Protein AF-A0A316MYQ7-F1 (afdb_monomer)

Radius of gyration: 19.31 Å; Cα contacts (8 Å, |Δi|>4): 155; chains: 1; bounding box: 39×48×45 Å

Secondary structure (DSSP, 8-state):
--------------------------------------TT--S--TTSTTHHHHHHHHHHHHHHHHHTTTT-----EEEEEEE-S-S-HHHHHHHHHHHHHHHHHHHHHH-GGGGGGEEEEEEEE-HHHHHHHHHHS--TTHHHHHHHHHHSPPP-

Nearest PDB structures (foldseek):
  7rjj-assembly2_B  TM=7.327E-01  e=8.071E-03  Klebsiella pneumoniae subsp. pneumoniae
  5n2c-assembly1_C  TM=8.692E-01  e=3.062E-02  Burkholderia cenocepacia J2315
  4rha-assembly2_A  TM=6.504E-01  e=3.876E-03  Salmonella enterica subsp. enterica serovar Typhimurium str. 14028S
  5u1h-assembly3_C  TM=8.365E-01  e=2.507E-02  Pseudomonas aeruginosa PAO1
  7bba-assembly4_D  TM=7.317E-01  e=4.569E-02  Escherichia coli

Solvent-accessible surface area (backbone atoms only — not comparable to full-atom values): 9901 Å² total; per-residue (Å²): 141,81,90,88,86,86,89,88,87,88,82,93,84,89,87,87,82,87,77,92,64,90,64,76,74,79,68,80,82,75,86,85,83,79,79,59,62,59,88,98,50,42,66,82,45,48,84,41,91,54,24,41,63,48,50,52,53,51,51,53,52,53,50,51,44,60,73,46,55,91,82,45,77,88,82,68,43,82,44,78,20,58,29,69,85,72,79,50,43,69,60,15,30,55,46,2,40,45,32,32,51,43,53,51,51,57,43,42,80,76,47,56,87,48,54,92,37,53,45,79,42,53,51,11,50,49,56,68,61,48,50,55,49,51,75,75,48,91,56,85,63,45,71,59,55,53,49,48,53,67,77,52,65,82,74,118

Foldseek 3Di:
DDDDDDDDDDDDDDDDDDDDDPPPPPPPVDDDADFDDDALDQAGDCPPPNVVVRVVVVLVVVVVQVVVVVPHDDQADEFEFFHDPPDDLVSLQVSQVSNQVNVLVVCCVRPVVCNVRYDYDRCSHVLVVVLVDLVPDPDPPSVVVNVCCVVPPDDD

Structure (mmCIF, N/CA/C/O backbone):
data_AF-A0A316MYQ7-F1
#
_entry.id   AF-A0A316MYQ7-F1
#
loop_
_atom_site.group_PDB
_atom_site.id
_atom_site.type_symbol
_atom_site.label_atom_id
_atom_site.label_alt_id
_atom_site.label_comp_id
_atom_site.label_asym_id
_atom_site.label_entity_id
_atom_site.label_seq_id
_atom_site.pdbx_PDB_ins_code
_atom_site.Cartn_x
_atom_site.Cartn_y
_atom_site.Cartn_z
_atom_site.occupancy
_atom_site.B_iso_or_equiv
_atom_site.auth_seq_id
_atom_site.auth_comp_id
_atom_site.auth_asym_id
_atom_site.auth_atom_id
_atom_site.pdbx_PDB_model_num
ATOM 1 N N . MET A 1 1 ? 10.759 -2.577 28.111 1.00 46.03 1 MET A N 1
ATOM 2 C CA . MET A 1 1 ? 11.241 -1.894 26.891 1.00 46.03 1 MET A CA 1
ATOM 3 C C . MET A 1 1 ? 12.545 -2.542 26.463 1.00 46.03 1 MET A C 1
ATOM 5 O O . MET A 1 1 ? 13.523 -2.434 27.191 1.00 46.03 1 MET A O 1
ATOM 9 N N . ARG A 1 2 ? 12.563 -3.278 25.351 1.00 31.05 2 ARG A N 1
ATOM 10 C CA . ARG A 1 2 ? 13.787 -3.892 24.822 1.00 31.05 2 ARG A CA 1
ATOM 11 C C . ARG A 1 2 ? 13.812 -3.712 23.307 1.00 31.05 2 ARG A C 1
ATOM 13 O O . ARG A 1 2 ? 12.922 -4.186 22.619 1.00 31.05 2 ARG A O 1
ATOM 20 N N . ARG A 1 3 ? 14.815 -2.974 22.828 1.00 52.00 3 ARG A N 1
ATOM 21 C CA . ARG A 1 3 ? 15.237 -2.925 21.421 1.00 52.00 3 ARG A CA 1
ATOM 22 C C . ARG A 1 3 ? 15.947 -4.241 21.105 1.00 52.00 3 ARG A C 1
ATOM 24 O O . ARG A 1 3 ? 16.760 -4.616 21.940 1.00 52.00 3 ARG A O 1
ATOM 31 N N . ILE A 1 4 ? 15.715 -4.869 19.948 1.00 38.16 4 ILE A N 1
ATOM 32 C CA . ILE A 1 4 ? 16.670 -5.776 19.274 1.00 38.16 4 ILE A CA 1
ATOM 33 C C . ILE A 1 4 ? 16.336 -5.872 17.772 1.00 38.16 4 ILE A C 1
ATOM 35 O O . ILE A 1 4 ? 15.179 -5.851 17.366 1.00 38.16 4 ILE A O 1
ATOM 39 N N . VAL A 1 5 ? 17.416 -5.932 16.994 1.00 41.97 5 VAL A N 1
ATOM 40 C CA . VAL A 1 5 ? 17.581 -6.003 15.536 1.00 41.97 5 VAL A CA 1
ATOM 41 C C . VAL A 1 5 ? 17.879 -7.465 15.152 1.00 41.97 5 VAL A C 1
ATOM 43 O O . VAL A 1 5 ? 18.665 -8.066 15.876 1.00 41.97 5 VAL A O 1
ATOM 46 N N . LEU A 1 6 ? 17.322 -8.023 14.059 1.00 32.31 6 LEU A N 1
ATOM 47 C CA . LEU A 1 6 ? 18.061 -8.597 12.903 1.00 32.31 6 LEU A CA 1
ATOM 48 C C . LEU A 1 6 ? 17.207 -9.438 11.921 1.00 32.31 6 LEU A C 1
ATOM 50 O O . LEU A 1 6 ? 16.320 -10.189 12.310 1.00 32.31 6 LEU A O 1
ATOM 54 N N . LEU A 1 7 ? 17.604 -9.286 10.651 1.00 42.91 7 LEU A N 1
ATOM 55 C CA . LEU A 1 7 ? 17.345 -10.016 9.397 1.00 42.91 7 LEU A CA 1
ATOM 56 C C . LEU A 1 7 ? 17.219 -11.548 9.474 1.00 42.91 7 LEU A C 1
ATOM 58 O O . LEU A 1 7 ? 18.015 -12.177 10.166 1.00 42.91 7 LEU A O 1
ATOM 62 N N . LEU A 1 8 ? 16.370 -12.137 8.609 1.00 29.69 8 LEU A N 1
ATOM 63 C CA . LEU A 1 8 ? 16.608 -13.472 8.031 1.00 29.69 8 LEU A CA 1
ATOM 64 C C . LEU A 1 8 ? 15.797 -13.769 6.747 1.00 29.69 8 LEU A C 1
ATOM 66 O O . LEU A 1 8 ? 14.590 -13.550 6.672 1.00 29.69 8 LEU A O 1
ATOM 70 N N . VAL A 1 9 ? 16.535 -14.281 5.757 1.00 42.62 9 VAL A N 1
ATOM 71 C CA . VAL A 1 9 ? 16.179 -14.749 4.402 1.00 42.62 9 VAL A CA 1
ATOM 72 C C . VAL A 1 9 ? 15.692 -16.204 4.459 1.00 42.62 9 VAL A C 1
ATOM 74 O O . VAL A 1 9 ? 16.214 -16.970 5.266 1.00 42.62 9 VAL A O 1
ATOM 77 N N . THR A 1 10 ? 14.766 -16.629 3.584 1.00 32.47 10 THR A N 1
ATOM 78 C CA . THR A 1 10 ? 14.455 -18.066 3.412 1.00 32.47 10 THR A CA 1
ATOM 79 C C . THR A 1 10 ? 14.338 -18.498 1.945 1.00 32.47 10 THR A C 1
ATOM 81 O O . THR A 1 10 ? 13.612 -17.901 1.156 1.00 32.47 10 THR A O 1
ATOM 84 N N . LEU A 1 11 ? 15.063 -19.578 1.622 1.00 32.16 11 LEU A N 1
ATOM 85 C CA . LEU A 1 11 ? 14.935 -20.445 0.448 1.00 32.16 11 LEU A CA 1
ATOM 86 C C . LEU A 1 11 ? 14.585 -21.852 0.970 1.00 32.16 11 LEU A C 1
ATOM 88 O O . LEU A 1 11 ? 15.124 -22.281 1.992 1.00 32.16 11 LEU A O 1
ATOM 92 N N . ALA A 1 12 ? 13.673 -22.555 0.302 1.00 39.44 12 ALA A N 1
ATOM 93 C CA . ALA A 1 12 ? 13.142 -23.841 0.748 1.00 39.44 12 ALA A CA 1
ATOM 94 C C . ALA A 1 12 ? 14.018 -25.042 0.341 1.00 39.44 12 ALA A C 1
ATOM 96 O O . ALA A 1 12 ? 14.393 -25.164 -0.822 1.00 39.44 12 ALA A O 1
ATOM 97 N N . ALA A 1 13 ? 14.241 -25.976 1.275 1.00 33.62 13 ALA A N 1
ATOM 98 C CA . ALA A 1 13 ? 14.390 -27.415 1.020 1.00 33.62 13 ALA A CA 1
ATOM 99 C C . ALA A 1 13 ? 14.174 -28.214 2.327 1.00 33.62 13 ALA A C 1
ATOM 101 O O . ALA A 1 13 ? 14.626 -27.826 3.399 1.00 33.62 13 ALA A O 1
ATOM 102 N N . SER A 1 14 ? 13.431 -29.314 2.226 1.00 40.91 14 SER A N 1
ATOM 103 C CA . SER A 1 14 ? 12.825 -30.141 3.286 1.00 40.91 14 SER A CA 1
ATOM 104 C C . SER A 1 14 ? 13.729 -31.235 3.892 1.00 40.91 14 SER A C 1
ATOM 106 O O . SER A 1 14 ? 14.396 -31.899 3.105 1.00 40.91 14 SER A O 1
ATOM 108 N N . TYR A 1 15 ? 13.622 -31.542 5.207 1.00 36.22 15 TYR A N 1
ATOM 109 C CA . TYR A 1 15 ? 13.324 -32.893 5.773 1.00 36.22 15 TYR A CA 1
ATOM 110 C C . TYR A 1 15 ? 13.229 -32.948 7.333 1.00 36.22 15 TYR A C 1
ATOM 112 O O . TYR A 1 15 ? 14.075 -32.409 8.032 1.00 36.22 15 TYR A O 1
ATOM 120 N N . LEU A 1 16 ? 12.205 -33.682 7.809 1.00 37.91 16 LEU A N 1
ATOM 121 C CA . LEU A 1 16 ? 12.005 -34.508 9.032 1.00 37.91 16 LEU A CA 1
ATOM 122 C C . LEU A 1 16 ? 12.119 -34.002 10.505 1.00 37.91 16 LEU A C 1
ATOM 124 O O . LEU A 1 16 ? 13.193 -33.765 11.039 1.00 37.91 16 LEU A O 1
ATOM 128 N N . ALA A 1 17 ? 10.954 -34.110 11.169 1.00 34.56 17 ALA A N 1
ATOM 129 C CA . ALA A 1 17 ? 10.628 -34.622 12.517 1.00 34.56 17 ALA A CA 1
ATOM 130 C C . ALA A 1 17 ? 11.155 -33.980 13.825 1.00 34.56 17 ALA A C 1
ATOM 132 O O . ALA A 1 17 ? 12.300 -34.135 14.225 1.00 34.56 17 ALA A O 1
ATOM 133 N N . VAL A 1 18 ? 10.169 -33.464 14.577 1.00 42.56 18 VAL A N 1
ATOM 134 C CA . VAL A 1 18 ? 9.937 -33.641 16.026 1.00 42.56 18 VAL A CA 1
ATOM 135 C C . VAL A 1 18 ? 11.098 -33.287 16.964 1.00 42.56 18 VAL A C 1
ATOM 137 O O . VAL A 1 18 ? 11.826 -34.148 17.439 1.00 42.56 18 VAL A O 1
ATOM 140 N N . TYR A 1 19 ? 11.109 -32.026 17.396 1.00 36.72 19 TYR A N 1
ATOM 141 C CA . TYR A 1 19 ? 11.294 -31.695 18.808 1.00 36.72 19 TYR A CA 1
ATOM 142 C C . TYR A 1 19 ? 10.148 -30.780 19.223 1.00 36.72 19 TYR A C 1
ATOM 144 O O . TYR A 1 19 ? 10.008 -29.666 18.721 1.00 36.72 19 TYR A O 1
ATOM 152 N N . GLY A 1 20 ? 9.294 -31.290 20.109 1.00 38.50 20 GLY A N 1
ATOM 153 C CA . GLY A 1 20 ? 8.303 -30.480 20.790 1.00 38.50 20 GLY A CA 1
ATOM 154 C C . GLY A 1 20 ? 9.013 -29.408 21.601 1.00 38.50 20 GLY A C 1
ATOM 155 O O . GLY A 1 20 ? 9.703 -29.705 22.568 1.00 38.50 20 GLY A O 1
ATOM 156 N N . ASN A 1 21 ? 8.810 -28.164 21.205 1.00 32.72 21 ASN A N 1
ATOM 157 C CA . ASN A 1 21 ? 8.762 -27.054 22.127 1.00 32.72 21 ASN A CA 1
ATOM 158 C C . ASN A 1 21 ? 7.402 -26.422 21.881 1.00 32.72 21 ASN A C 1
ATOM 160 O O . ASN A 1 21 ? 7.040 -26.171 20.730 1.00 32.72 21 ASN A O 1
ATOM 164 N N . VAL A 1 22 ? 6.640 -26.196 22.950 1.00 43.69 22 VAL A N 1
ATOM 165 C CA . VAL A 1 22 ? 5.600 -25.171 22.932 1.00 43.69 22 VAL A CA 1
ATOM 166 C C . VAL A 1 22 ? 6.359 -23.869 22.721 1.00 43.69 22 VAL A C 1
ATOM 168 O O . VAL A 1 22 ? 6.776 -23.200 23.660 1.00 43.69 22 VAL A O 1
ATOM 171 N N . THR A 1 23 ? 6.646 -23.559 21.463 1.00 33.00 23 THR A N 1
ATOM 172 C CA . THR A 1 23 ? 6.810 -22.187 21.051 1.00 33.00 23 THR A CA 1
ATOM 173 C C . THR A 1 23 ? 5.446 -21.591 21.315 1.00 33.00 23 THR A C 1
ATOM 175 O O . THR A 1 23 ? 4.481 -21.890 20.612 1.00 33.00 23 THR A O 1
ATOM 178 N N . GLU A 1 24 ? 5.337 -20.791 22.378 1.00 35.72 24 GLU A N 1
ATOM 179 C CA . GLU A 1 24 ? 4.388 -19.691 22.337 1.00 35.72 24 GLU A CA 1
ATOM 180 C C . GLU A 1 24 ? 4.621 -19.046 20.981 1.00 35.72 24 GLU A C 1
ATOM 182 O O . GLU A 1 24 ? 5.684 -18.479 20.709 1.00 35.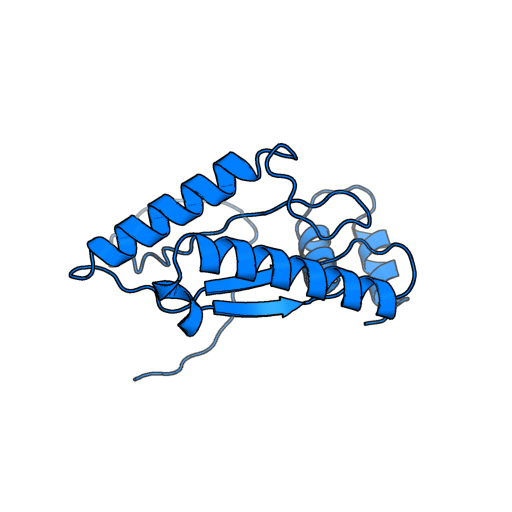72 24 GLU A O 1
ATOM 187 N N . ALA A 1 25 ? 3.688 -19.307 20.070 1.00 32.03 25 ALA A N 1
ATOM 188 C CA . ALA A 1 25 ? 3.691 -18.698 18.775 1.00 32.03 25 ALA A CA 1
ATOM 189 C C . ALA A 1 25 ? 3.540 -17.218 19.085 1.00 32.03 25 ALA A C 1
ATOM 191 O O . ALA A 1 25 ? 2.442 -16.728 19.337 1.00 32.03 25 ALA A O 1
ATOM 192 N N . VAL A 1 26 ? 4.660 -16.504 19.107 1.00 39.31 26 VAL A N 1
ATOM 193 C CA . VAL A 1 26 ? 4.658 -15.080 18.839 1.00 39.31 26 VAL A CA 1
ATOM 194 C C . VAL A 1 26 ? 4.207 -14.996 17.388 1.00 39.31 26 VAL A C 1
ATOM 196 O O . VAL A 1 26 ? 5.006 -14.975 16.454 1.00 39.31 26 VAL A O 1
ATOM 199 N N . THR A 1 27 ? 2.893 -15.086 17.191 1.00 41.62 27 THR A N 1
ATOM 200 C CA . THR A 1 27 ? 2.230 -14.76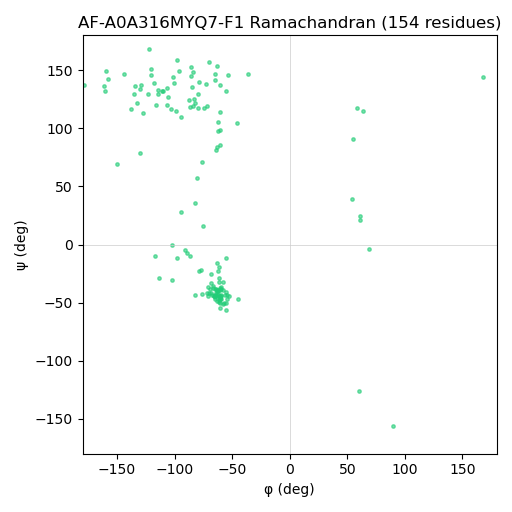9 15.943 1.00 41.62 27 THR A CA 1
ATOM 201 C C . THR A 1 27 ? 2.544 -13.309 15.700 1.00 41.62 27 THR A C 1
ATOM 203 O O . THR A 1 27 ? 1.929 -12.421 16.285 1.00 41.62 27 THR A O 1
ATOM 206 N N . SER A 1 28 ? 3.545 -13.054 14.864 1.00 46.84 28 SER A N 1
ATOM 207 C CA . SER A 1 28 ? 3.600 -11.820 14.097 1.00 46.84 28 SER A CA 1
ATOM 208 C C . SER A 1 28 ? 2.341 -11.805 13.226 1.00 46.84 28 SER A C 1
ATOM 210 O O . SER A 1 28 ? 2.338 -12.310 12.107 1.00 46.84 28 SER A O 1
ATOM 212 N N . ASP A 1 29 ? 1.233 -11.323 13.790 1.00 61.22 29 ASP A N 1
ATOM 213 C CA . ASP A 1 29 ? -0.087 -11.238 13.153 1.00 61.22 29 ASP A CA 1
ATOM 214 C C . ASP A 1 29 ? -0.116 -9.998 12.242 1.00 61.22 29 ASP A C 1
ATOM 216 O O . ASP A 1 29 ? -0.860 -9.039 12.444 1.00 61.22 29 ASP A O 1
ATOM 220 N N . SER A 1 30 ? 0.829 -9.952 11.298 1.00 71.62 30 SER A N 1
ATOM 221 C CA . SER A 1 30 ? 0.982 -8.842 10.360 1.00 71.62 30 SER A CA 1
ATOM 222 C C . SER A 1 30 ? -0.046 -8.975 9.239 1.00 71.62 30 SER A C 1
ATOM 224 O O . SER A 1 30 ? -0.014 -9.929 8.462 1.00 71.62 30 SER A O 1
ATOM 226 N N . LEU A 1 31 ? -0.941 -7.996 9.127 1.00 84.25 31 LEU A N 1
ATOM 227 C CA . LEU A 1 31 ? -1.908 -7.903 8.037 1.00 84.25 31 LEU A CA 1
ATOM 228 C C . LEU A 1 31 ? -1.286 -7.169 6.836 1.00 84.25 31 LEU A C 1
ATOM 230 O O . LEU A 1 31 ? -0.941 -5.995 6.947 1.00 84.25 31 LEU A O 1
ATOM 234 N N . ASP A 1 32 ? -1.177 -7.843 5.688 1.00 87.56 32 ASP A N 1
ATOM 235 C CA . ASP A 1 32 ? -0.769 -7.239 4.408 1.00 87.56 32 ASP A CA 1
ATOM 236 C C . ASP A 1 32 ? -1.984 -7.098 3.485 1.00 87.56 32 ASP A C 1
ATOM 238 O O . ASP A 1 32 ? -2.723 -8.059 3.250 1.00 87.56 32 ASP A O 1
ATOM 242 N N . VAL A 1 33 ? -2.204 -5.889 2.969 1.00 91.69 33 VAL A N 1
ATOM 243 C CA . VAL A 1 33 ? -3.261 -5.589 1.999 1.00 91.69 33 VAL A CA 1
ATOM 244 C C . VAL A 1 33 ? -2.673 -4.735 0.888 1.00 91.69 33 VAL A C 1
ATOM 246 O O . VAL A 1 33 ? -1.937 -3.783 1.136 1.00 91.69 33 VAL A O 1
ATOM 249 N N . ARG A 1 34 ? -3.020 -5.071 -0.355 1.00 93.19 34 ARG A N 1
ATOM 250 C CA . ARG A 1 34 ? -2.585 -4.344 -1.551 1.00 93.19 34 ARG A CA 1
ATOM 251 C C . ARG A 1 34 ? -3.740 -3.538 -2.122 1.00 93.19 34 ARG A C 1
ATOM 253 O O . ARG A 1 34 ? -4.836 -4.073 -2.270 1.00 93.19 34 ARG A O 1
ATOM 260 N N . VAL A 1 35 ? -3.462 -2.287 -2.475 1.00 94.62 35 VAL A N 1
ATOM 261 C CA . VAL A 1 35 ? -4.368 -1.406 -3.220 1.00 94.62 35 VAL A CA 1
ATOM 262 C C . VAL A 1 35 ? -3.730 -1.122 -4.573 1.00 94.62 35 VAL A C 1
ATOM 264 O O . VAL A 1 35 ? -2.555 -0.764 -4.654 1.00 94.62 35 VAL A O 1
ATOM 267 N N . TYR A 1 36 ? -4.494 -1.315 -5.639 1.00 95.38 36 TYR A N 1
ATOM 268 C CA . TYR A 1 36 ? -4.030 -1.180 -7.011 1.00 95.38 36 TYR A CA 1
ATOM 269 C C . TYR A 1 36 ? -4.470 0.149 -7.608 1.00 95.38 36 TYR A C 1
ATOM 271 O O . TYR A 1 36 ? -5.578 0.619 -7.379 1.00 95.38 36 TYR A O 1
ATOM 279 N N . PHE A 1 37 ? -3.621 0.739 -8.438 1.00 94.75 37 PHE A N 1
ATOM 280 C CA . PHE A 1 37 ? -3.937 1.972 -9.148 1.00 94.75 37 PHE A CA 1
ATOM 281 C C . PHE A 1 37 ? -3.845 1.737 -10.644 1.00 94.75 37 PHE A C 1
ATOM 283 O O . PHE A 1 37 ? -2.972 1.003 -11.115 1.00 94.75 37 PHE A O 1
ATOM 290 N N . ARG A 1 38 ? -4.710 2.409 -11.405 1.00 93.94 38 ARG A N 1
ATOM 291 C CA . ARG A 1 38 ? -4.543 2.493 -12.857 1.00 93.94 38 ARG A CA 1
ATOM 292 C C . ARG A 1 38 ? -3.245 3.233 -13.186 1.00 93.94 38 ARG A C 1
ATOM 294 O O . ARG A 1 38 ? -2.756 4.054 -12.401 1.00 93.94 38 ARG A O 1
ATOM 301 N N . GLN A 1 39 ? -2.680 2.938 -14.353 1.00 92.25 39 GLN A N 1
ATOM 302 C CA . GLN A 1 39 ? -1.447 3.573 -14.811 1.00 92.25 39 GLN A CA 1
ATOM 303 C C . GLN A 1 39 ? -1.593 5.103 -14.809 1.00 92.25 39 GLN A C 1
ATOM 305 O O . GLN A 1 39 ? -2.602 5.635 -15.264 1.00 92.25 39 GLN A O 1
ATOM 310 N N . GLY A 1 40 ? -0.609 5.805 -14.238 1.00 90.44 40 GLY A N 1
ATOM 311 C CA . GLY A 1 40 ? -0.604 7.270 -14.133 1.00 90.44 40 GLY A CA 1
ATOM 312 C C . GLY A 1 40 ? -1.649 7.887 -13.190 1.00 90.44 40 GLY A C 1
ATOM 313 O O . GLY A 1 40 ? -1.624 9.097 -12.989 1.00 90.44 40 GLY A O 1
ATOM 314 N N . ALA A 1 41 ? -2.543 7.094 -12.592 1.00 94.25 41 ALA A N 1
ATOM 315 C CA . ALA A 1 41 ? -3.594 7.582 -11.703 1.00 94.25 41 ALA A CA 1
ATOM 316 C C . ALA A 1 41 ? -3.196 7.479 -10.224 1.00 94.25 41 ALA A C 1
ATOM 318 O O . ALA A 1 41 ? -2.475 6.558 -9.823 1.00 94.25 41 ALA A O 1
ATOM 319 N N . SER A 1 42 ? -3.712 8.404 -9.412 1.00 96.00 42 SER A N 1
ATOM 320 C CA . SER A 1 42 ? -3.561 8.419 -7.949 1.00 96.00 42 SER A CA 1
ATOM 321 C C . SER A 1 42 ? -4.871 8.272 -7.178 1.00 96.00 42 SER A C 1
ATOM 323 O O . SER A 1 42 ? -4.832 8.087 -5.968 1.00 96.00 42 SER A O 1
ATOM 325 N N . ASN A 1 43 ? -6.021 8.353 -7.849 1.00 95.56 43 ASN A N 1
ATOM 326 C CA . ASN A 1 43 ? -7.313 8.142 -7.203 1.00 95.56 43 ASN A CA 1
ATOM 327 C C . ASN A 1 43 ? -7.562 6.642 -7.039 1.00 95.56 43 ASN A C 1
ATOM 329 O O . ASN A 1 43 ? -7.262 5.861 -7.947 1.00 95.56 43 ASN A O 1
ATOM 333 N N . ILE A 1 44 ? -8.117 6.254 -5.891 1.00 95.56 44 ILE A N 1
ATOM 334 C CA . ILE A 1 44 ? -8.519 4.871 -5.646 1.00 95.56 44 ILE A CA 1
ATOM 335 C C . ILE A 1 44 ? -9.788 4.592 -6.447 1.00 95.56 44 ILE A C 1
ATOM 337 O O . ILE A 1 44 ? -10.827 5.208 -6.227 1.00 95.56 44 ILE A O 1
ATOM 341 N N . ASP A 1 45 ? -9.681 3.647 -7.372 1.00 96.31 45 ASP A N 1
ATOM 342 C CA . ASP A 1 45 ? -10.812 3.058 -8.080 1.00 96.31 45 ASP A CA 1
ATOM 343 C C . ASP A 1 45 ? -11.203 1.776 -7.334 1.00 96.31 45 ASP A C 1
ATOM 345 O O . ASP A 1 45 ? -10.428 0.816 -7.315 1.00 96.31 45 ASP A O 1
ATOM 349 N N . LEU A 1 46 ? -12.355 1.787 -6.659 1.00 95.50 46 LEU A N 1
ATOM 350 C CA . LEU A 1 46 ? -12.811 0.663 -5.833 1.00 95.50 46 LEU A CA 1
ATOM 351 C C . LEU A 1 46 ? -13.174 -0.568 -6.674 1.00 95.50 46 LEU A C 1
ATOM 353 O O . LEU A 1 46 ? -13.042 -1.688 -6.181 1.00 95.50 46 LEU A O 1
ATOM 357 N N . ASP A 1 47 ? -13.543 -0.371 -7.939 1.00 97.00 47 ASP A N 1
ATOM 358 C CA . ASP A 1 47 ? -13.914 -1.445 -8.863 1.00 97.00 47 ASP A CA 1
ATOM 359 C C . ASP A 1 47 ? -12.686 -2.036 -9.575 1.00 97.00 47 ASP A C 1
ATOM 361 O O . ASP A 1 47 ? -12.758 -3.068 -10.245 1.00 97.00 47 ASP A O 1
ATOM 365 N N . PHE A 1 48 ? -11.520 -1.400 -9.435 1.00 95.69 48 PHE A N 1
ATOM 366 C CA . PHE A 1 48 ? -10.282 -1.884 -10.023 1.00 95.69 48 PHE A CA 1
ATOM 367 C C . PHE A 1 48 ? -9.613 -2.935 -9.131 1.00 95.69 48 PHE A C 1
ATOM 369 O O . PHE A 1 48 ? -9.197 -2.650 -8.010 1.00 95.69 48 PHE A O 1
ATOM 376 N N . ASN A 1 49 ? -9.440 -4.146 -9.666 1.00 95.38 49 ASN A N 1
ATOM 377 C CA . ASN A 1 49 ? -8.639 -5.219 -9.061 1.00 95.38 49 ASN A CA 1
ATOM 378 C C . ASN A 1 49 ? -9.041 -5.573 -7.608 1.00 95.38 49 ASN A C 1
ATOM 380 O O . ASN A 1 49 ? -8.192 -5.819 -6.741 1.00 95.38 49 ASN A O 1
ATOM 384 N N . ASP A 1 50 ? -10.352 -5.570 -7.354 1.00 97.06 50 ASP A N 1
ATOM 385 C CA . ASP A 1 50 ? -10.993 -5.853 -6.063 1.00 97.06 50 ASP A CA 1
ATOM 386 C C . ASP A 1 50 ? -10.609 -4.897 -4.925 1.00 97.06 50 ASP A C 1
ATOM 388 O O . ASP A 1 50 ? -10.695 -5.253 -3.747 1.00 97.06 50 ASP A O 1
ATOM 392 N N . ASN A 1 51 ? -10.179 -3.675 -5.244 1.00 96.06 51 ASN A N 1
ATOM 393 C CA . ASN A 1 51 ? -9.797 -2.683 -4.240 1.00 96.06 51 ASN A CA 1
ATOM 394 C C . ASN A 1 51 ? -10.878 -2.462 -3.175 1.00 96.06 51 ASN A C 1
ATOM 396 O O . ASN A 1 51 ? -10.547 -2.429 -1.992 1.00 96.06 51 ASN A O 1
ATOM 400 N N . GLY A 1 52 ? -12.150 -2.353 -3.568 1.00 96.19 52 GLY A N 1
ATOM 401 C CA . GLY A 1 52 ? -13.269 -2.177 -2.641 1.00 96.19 52 GLY A CA 1
ATOM 402 C C . GLY A 1 52 ? -13.319 -3.282 -1.590 1.00 96.19 52 GLY A C 1
ATOM 403 O O . GLY A 1 52 ? -13.176 -3.009 -0.400 1.00 96.19 52 GLY A O 1
ATOM 404 N N . ALA A 1 53 ? -13.390 -4.540 -2.031 1.00 96.44 53 ALA A N 1
ATOM 405 C CA . ALA A 1 53 ? -13.431 -5.696 -1.136 1.00 96.44 53 ALA A CA 1
ATOM 406 C C . ALA A 1 53 ? -12.178 -5.807 -0.247 1.00 96.44 53 ALA A C 1
ATOM 408 O O . ALA A 1 53 ? -12.270 -6.157 0.933 1.00 96.44 53 ALA A O 1
ATOM 409 N N . ARG A 1 54 ? -10.994 -5.484 -0.785 1.00 95.38 54 ARG A N 1
ATOM 410 C CA . ARG A 1 54 ? -9.727 -5.497 -0.033 1.00 95.38 54 ARG A CA 1
ATOM 411 C C . ARG A 1 54 ? -9.712 -4.450 1.077 1.00 95.38 54 ARG A C 1
ATOM 413 O O . ARG A 1 54 ? -9.346 -4.774 2.208 1.00 95.38 54 ARG A O 1
ATOM 420 N N . ILE A 1 55 ? -10.123 -3.221 0.769 1.00 94.81 55 ILE A N 1
ATOM 421 C CA . ILE A 1 55 ? -10.185 -2.126 1.743 1.00 94.81 55 ILE A CA 1
ATOM 422 C C . ILE A 1 55 ? -11.279 -2.407 2.780 1.00 94.81 55 ILE A C 1
ATOM 424 O O . ILE A 1 55 ? -11.043 -2.219 3.971 1.00 94.81 55 ILE A O 1
ATOM 428 N N . ASP A 1 56 ? -12.443 -2.912 2.370 1.00 95.50 56 ASP A N 1
ATOM 429 C CA . ASP A 1 56 ? -13.520 -3.280 3.294 1.00 95.50 56 ASP A CA 1
ATOM 430 C C . ASP A 1 56 ? -13.066 -4.364 4.278 1.00 95.50 56 ASP A C 1
ATOM 432 O O . ASP A 1 56 ? -13.256 -4.222 5.488 1.00 95.50 56 ASP A O 1
ATOM 436 N N . SER A 1 57 ? -12.387 -5.408 3.788 1.00 93.69 57 SER A N 1
ATOM 437 C CA . SER A 1 57 ? -11.850 -6.468 4.648 1.00 93.69 57 SER A CA 1
ATOM 438 C C . SER A 1 57 ? -10.784 -5.942 5.612 1.00 93.69 57 SER A C 1
ATOM 440 O O . SER A 1 57 ? -10.797 -6.302 6.790 1.00 93.69 57 SER A O 1
ATOM 442 N N . LEU A 1 58 ? -9.887 -5.062 5.148 1.00 92.50 58 LEU A N 1
ATOM 443 C CA . LEU A 1 58 ? -8.899 -4.392 6.000 1.00 92.50 58 LEU A CA 1
ATOM 444 C C . LEU A 1 58 ? -9.588 -3.622 7.130 1.00 92.50 58 LEU A C 1
ATOM 446 O O . LEU A 1 58 ? -9.250 -3.792 8.299 1.00 92.50 58 LEU A O 1
ATOM 450 N N . VAL A 1 59 ? -10.584 -2.810 6.782 1.00 93.56 59 VAL A N 1
ATOM 451 C CA . VAL A 1 59 ? -11.316 -1.963 7.725 1.00 93.56 59 VAL A CA 1
ATOM 452 C C . VAL A 1 59 ? -12.060 -2.798 8.760 1.00 93.56 59 VAL A C 1
ATOM 454 O O . VAL A 1 59 ? -11.992 -2.498 9.950 1.00 93.56 59 VAL A O 1
ATOM 457 N N . GLN A 1 60 ? -12.733 -3.868 8.338 1.00 93.06 60 GLN A N 1
ATOM 458 C CA . GLN A 1 60 ? -13.425 -4.776 9.252 1.00 93.06 60 GLN A CA 1
ATOM 459 C C . GLN A 1 60 ? -12.460 -5.433 10.244 1.00 93.06 60 GLN A C 1
ATOM 461 O O . GLN A 1 60 ? -12.749 -5.469 11.439 1.00 93.06 60 GLN A O 1
ATOM 466 N N . ARG A 1 61 ? -11.295 -5.900 9.776 1.00 90.06 61 ARG A N 1
ATOM 467 C CA . ARG A 1 61 ? -10.277 -6.509 10.647 1.00 90.06 61 ARG A CA 1
ATOM 468 C C . ARG A 1 61 ? -9.708 -5.504 11.642 1.00 90.06 61 ARG A C 1
ATOM 470 O O . ARG A 1 61 ? -9.622 -5.815 12.824 1.00 90.06 61 ARG A O 1
ATOM 477 N N . LEU A 1 62 ? -9.368 -4.296 11.189 1.00 90.31 62 LEU A N 1
ATOM 478 C CA . LEU A 1 62 ? -8.849 -3.246 12.070 1.00 90.31 62 LEU A CA 1
ATOM 479 C C . LEU A 1 62 ? -9.879 -2.841 13.131 1.00 90.31 62 LEU A C 1
ATOM 481 O O . LEU A 1 62 ? -9.514 -2.719 14.295 1.00 90.31 62 LEU A O 1
ATOM 485 N N . LYS A 1 63 ? -11.161 -2.699 12.766 1.00 91.00 63 LYS A N 1
ATOM 486 C CA . LYS A 1 63 ? -12.239 -2.425 13.733 1.00 91.00 63 LYS A CA 1
ATOM 487 C C . LYS A 1 63 ? -12.375 -3.543 14.763 1.00 91.00 63 LYS A C 1
ATOM 489 O O . LYS A 1 63 ? -12.347 -3.257 15.951 1.00 91.00 63 LYS A O 1
ATOM 494 N N . ALA A 1 64 ? -12.404 -4.802 14.325 1.00 88.25 64 ALA A N 1
ATOM 495 C CA . ALA A 1 64 ? -12.469 -5.941 15.239 1.00 88.25 64 ALA A CA 1
ATOM 496 C C . ALA A 1 64 ? -11.288 -5.969 16.230 1.00 88.25 64 ALA A C 1
ATOM 498 O O . ALA A 1 64 ? -11.486 -6.244 17.408 1.00 88.25 64 ALA A O 1
ATOM 499 N N . MET A 1 65 ? -10.073 -5.629 15.780 1.00 86.50 65 MET A N 1
ATOM 500 C CA . MET A 1 65 ? -8.896 -5.530 16.656 1.00 86.50 65 MET A CA 1
ATOM 501 C C . MET A 1 65 ? -8.973 -4.359 17.644 1.00 86.50 65 MET A C 1
ATOM 503 O O . MET A 1 65 ? -8.427 -4.453 18.738 1.00 86.50 65 MET A O 1
ATOM 507 N N . ILE A 1 66 ? -9.602 -3.248 17.256 1.00 86.88 66 ILE A N 1
ATOM 508 C CA . ILE A 1 66 ? -9.817 -2.094 18.139 1.00 86.88 66 ILE A CA 1
ATOM 509 C C . ILE A 1 66 ? -10.873 -2.429 19.197 1.00 86.88 66 ILE A C 1
ATOM 511 O O . ILE A 1 66 ? -10.688 -2.090 20.365 1.00 86.88 66 ILE A O 1
ATOM 515 N N . ASP A 1 67 ? -11.947 -3.112 18.802 1.00 86.75 67 ASP A N 1
ATOM 516 C CA . ASP A 1 67 ? -13.050 -3.473 19.692 1.00 86.75 67 ASP A CA 1
ATOM 517 C C . ASP A 1 67 ? -12.632 -4.570 20.696 1.00 86.75 67 ASP A C 1
ATOM 519 O O . ASP A 1 67 ? -12.974 -4.486 21.876 1.00 86.75 67 ASP A O 1
ATOM 523 N N . ASP A 1 68 ? -11.797 -5.535 20.285 1.00 81.75 68 ASP A N 1
ATOM 524 C CA . ASP A 1 68 ? -11.213 -6.597 21.134 1.00 81.75 68 ASP A CA 1
ATOM 525 C C . ASP A 1 68 ? -9.964 -6.132 21.930 1.00 81.75 68 ASP A C 1
ATOM 527 O O . ASP A 1 68 ? -8.993 -6.866 22.153 1.00 81.75 68 ASP A O 1
ATOM 531 N N . SER A 1 69 ? -9.973 -4.867 22.366 1.00 65.94 69 SER A N 1
ATOM 532 C CA . SER A 1 69 ? -8.847 -4.157 23.009 1.00 65.94 69 SER A CA 1
ATOM 533 C C . SER A 1 69 ? -8.241 -4.830 24.253 1.00 65.94 69 SER A C 1
ATOM 535 O O . SER A 1 69 ? -7.172 -4.423 24.714 1.00 65.94 69 SER A O 1
ATOM 537 N N . THR A 1 70 ? -8.888 -5.857 24.809 1.00 67.88 70 THR A N 1
ATOM 538 C CA . THR A 1 70 ? -8.404 -6.615 25.969 1.00 67.88 70 THR A CA 1
ATOM 539 C C . THR A 1 70 ? -7.320 -7.638 25.638 1.00 67.88 70 THR A C 1
ATOM 541 O O . THR A 1 70 ? -6.549 -7.996 26.527 1.00 67.88 70 THR A O 1
ATOM 544 N N . ALA A 1 71 ? -7.235 -8.102 24.386 1.00 64.94 71 ALA A N 1
ATOM 545 C CA . ALA A 1 71 ? -6.309 -9.166 23.992 1.00 64.94 71 ALA A CA 1
ATOM 546 C C . ALA A 1 71 ? -5.201 -8.700 23.036 1.00 64.94 71 ALA A C 1
ATOM 548 O O . ALA A 1 71 ? -4.120 -9.294 23.017 1.00 64.94 71 ALA A O 1
ATOM 549 N N . ARG A 1 72 ? -5.449 -7.667 22.215 1.00 72.06 72 ARG A N 1
ATOM 550 C CA . ARG A 1 72 ? -4.535 -7.235 21.143 1.00 72.06 72 ARG A CA 1
ATOM 551 C C . ARG A 1 72 ? -4.537 -5.716 20.988 1.00 72.06 72 ARG A C 1
ATOM 553 O O . ARG A 1 72 ? -5.555 -5.060 21.168 1.00 72.06 72 ARG A O 1
ATOM 560 N N . ARG A 1 73 ? -3.384 -5.150 20.619 1.00 79.94 73 ARG A N 1
ATOM 561 C CA . ARG A 1 73 ? -3.233 -3.723 20.306 1.00 79.94 73 ARG A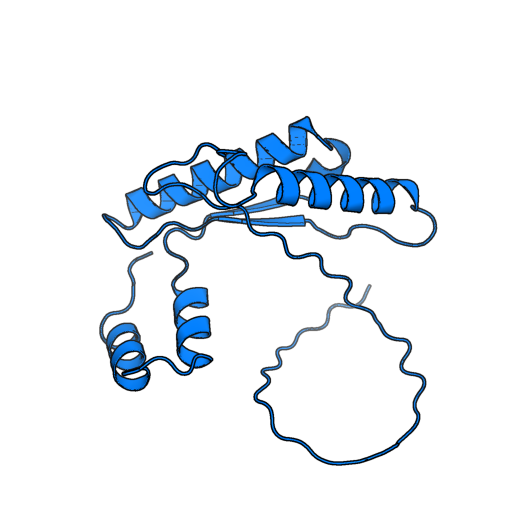 CA 1
ATOM 562 C C . ARG A 1 73 ? -2.513 -3.559 18.975 1.00 79.94 73 ARG A C 1
ATOM 564 O O . ARG A 1 73 ? -1.478 -4.176 18.750 1.00 79.94 73 ARG A O 1
ATOM 571 N N . ILE A 1 74 ? -3.035 -2.683 18.122 1.00 86.88 74 ILE A N 1
ATOM 572 C CA . ILE A 1 74 ? -2.362 -2.285 16.883 1.00 86.88 74 ILE A CA 1
ATOM 573 C C . ILE A 1 74 ? -1.162 -1.401 17.247 1.00 86.88 74 ILE A C 1
ATOM 575 O O . ILE A 1 74 ? -1.327 -0.343 17.855 1.00 86.88 74 ILE A O 1
ATOM 579 N N . GLU A 1 75 ? 0.048 -1.829 16.885 1.00 88.19 75 GLU A N 1
ATOM 580 C CA . GLU A 1 75 ? 1.269 -1.058 17.156 1.00 88.19 75 GLU A CA 1
ATOM 581 C C . GLU A 1 75 ? 1.519 0.038 16.116 1.00 88.19 75 GLU A C 1
ATOM 583 O O . GLU A 1 75 ? 1.897 1.157 16.466 1.00 88.19 75 GLU A O 1
ATOM 588 N N . ARG A 1 76 ? 1.340 -0.288 14.830 1.00 90.81 76 ARG A N 1
ATOM 589 C CA . ARG A 1 76 ? 1.590 0.615 13.701 1.00 90.81 76 ARG A CA 1
ATOM 590 C C . ARG A 1 76 ? 0.848 0.149 12.456 1.00 90.81 76 ARG A C 1
ATOM 592 O O . ARG A 1 76 ? 0.721 -1.049 12.221 1.00 90.81 76 ARG A O 1
ATOM 599 N N . ILE A 1 77 ? 0.464 1.101 11.615 1.00 92.44 77 ILE A N 1
ATOM 600 C CA . ILE A 1 77 ? 0.007 0.872 10.246 1.00 92.44 77 ILE A CA 1
ATOM 601 C C . ILE A 1 77 ? 1.010 1.546 9.312 1.00 92.44 77 ILE A C 1
ATOM 603 O O . ILE A 1 77 ? 1.240 2.749 9.402 1.00 92.44 77 ILE A O 1
ATOM 607 N N . ARG A 1 78 ? 1.647 0.774 8.429 1.00 93.25 78 ARG A N 1
ATOM 608 C CA . ARG A 1 78 ? 2.618 1.308 7.465 1.00 93.25 78 ARG A CA 1
ATOM 609 C C . ARG A 1 78 ? 2.004 1.316 6.076 1.00 93.25 78 ARG A C 1
ATOM 611 O O . ARG A 1 78 ? 1.628 0.262 5.573 1.00 93.25 78 ARG A O 1
ATOM 618 N N . LEU A 1 79 ? 1.912 2.497 5.479 1.00 93.00 79 LEU A N 1
ATOM 619 C CA . LEU A 1 79 ? 1.429 2.685 4.121 1.00 93.00 79 LEU A CA 1
ATOM 620 C C . LEU A 1 79 ? 2.617 2.931 3.207 1.00 93.00 79 LEU A C 1
ATOM 622 O O . LEU A 1 79 ? 3.308 3.936 3.344 1.00 93.00 79 LEU A O 1
ATOM 626 N N . PHE A 1 80 ? 2.809 2.019 2.264 1.00 91.81 80 PHE A N 1
ATOM 627 C CA . PHE A 1 80 ? 3.795 2.151 1.205 1.00 91.81 80 PHE A CA 1
ATOM 628 C C . PHE A 1 80 ? 3.065 2.351 -0.113 1.00 91.81 80 PHE A C 1
ATOM 630 O O . PHE A 1 80 ? 2.144 1.595 -0.435 1.00 91.81 80 PHE A O 1
ATOM 637 N N . ALA A 1 81 ? 3.486 3.340 -0.890 1.00 93.00 81 ALA A N 1
ATOM 638 C CA . ALA A 1 81 ? 3.000 3.516 -2.248 1.00 93.00 81 ALA A CA 1
ATOM 639 C C . ALA A 1 81 ? 4.171 3.658 -3.214 1.00 93.00 81 ALA A C 1
ATOM 641 O O . ALA A 1 81 ? 5.133 4.371 -2.937 1.00 93.00 81 ALA A O 1
ATOM 642 N N . GLY A 1 82 ? 4.051 2.993 -4.360 1.00 92.62 82 GLY A N 1
ATOM 643 C CA . GLY A 1 82 ? 5.007 3.065 -5.454 1.00 92.62 82 GLY A CA 1
ATOM 644 C C . GLY A 1 82 ? 4.360 3.519 -6.761 1.00 92.62 82 GLY A C 1
ATOM 645 O O . GLY A 1 82 ? 3.131 3.570 -6.919 1.00 92.62 82 GLY A O 1
ATOM 646 N N . ALA A 1 83 ? 5.215 3.829 -7.718 1.00 91.62 83 ALA A N 1
ATOM 647 C CA . ALA A 1 83 ? 4.910 4.088 -9.108 1.00 91.62 83 ALA A CA 1
ATOM 648 C C . ALA A 1 83 ? 5.667 3.086 -9.982 1.00 91.62 83 ALA A C 1
ATOM 650 O O . ALA A 1 83 ? 6.729 2.580 -9.619 1.00 91.62 83 ALA A O 1
ATOM 651 N N . SER A 1 84 ? 5.088 2.792 -11.137 1.00 86.31 84 SER A N 1
ATOM 652 C CA . SER A 1 84 ? 5.786 2.053 -12.179 1.00 86.31 84 SER A CA 1
ATOM 653 C C . SER A 1 84 ? 6.894 2.943 -12.783 1.00 86.31 84 SER A C 1
ATOM 655 O O . SER A 1 84 ? 6.832 4.166 -12.640 1.00 86.31 84 SER A O 1
ATOM 657 N N . PRO A 1 85 ? 7.939 2.370 -13.409 1.00 86.25 85 PRO A N 1
ATOM 658 C CA . PRO A 1 85 ? 9.139 3.112 -13.804 1.00 86.25 85 PRO A CA 1
ATOM 659 C C . PRO A 1 85 ? 8.976 4.020 -15.033 1.00 86.25 85 PRO A C 1
ATOM 661 O O . PRO A 1 85 ? 9.974 4.438 -15.617 1.00 86.25 85 PRO A O 1
ATOM 664 N N . GLU A 1 86 ? 7.759 4.348 -15.465 1.00 85.06 86 GLU A N 1
ATOM 665 C CA . GLU A 1 86 ? 7.563 5.180 -16.650 1.00 85.06 86 GLU A CA 1
ATOM 666 C C . GLU A 1 86 ? 7.760 6.672 -16.345 1.00 85.06 86 GLU A C 1
ATOM 668 O O . GLU A 1 86 ? 7.128 7.245 -15.463 1.00 85.06 86 GLU A O 1
ATOM 673 N N . GLY A 1 87 ? 8.586 7.347 -17.144 1.00 83.81 87 GLY A N 1
ATOM 674 C CA . GLY A 1 87 ? 8.837 8.782 -16.997 1.00 83.81 87 GLY A CA 1
ATOM 675 C C . GLY A 1 87 ? 10.006 9.099 -16.063 1.00 83.81 87 GLY A C 1
ATOM 676 O O . GLY A 1 87 ? 10.937 8.312 -15.928 1.00 83.81 87 GLY A O 1
ATOM 677 N N . SER A 1 88 ? 10.008 10.302 -15.483 1.00 89.44 88 SER A N 1
ATOM 678 C CA . SER A 1 88 ? 11.102 10.767 -14.622 1.00 89.44 88 SER A CA 1
ATOM 679 C C . SER A 1 88 ? 10.919 10.324 -13.169 1.00 89.44 88 SER A C 1
ATOM 681 O O . SER A 1 88 ? 9.787 10.199 -12.696 1.00 89.44 88 SER A O 1
ATOM 683 N N . SER A 1 89 ? 12.026 10.168 -12.433 1.00 89.06 89 SER A N 1
ATOM 684 C CA . SER A 1 89 ? 11.997 9.832 -11.000 1.00 89.06 89 SER A CA 1
ATOM 685 C C . SER A 1 89 ? 11.169 10.836 -10.192 1.00 89.06 89 SER A C 1
ATOM 687 O O . SER A 1 89 ? 10.329 10.427 -9.399 1.00 89.06 89 SER A O 1
ATOM 689 N N . ILE A 1 90 ? 11.284 12.134 -10.504 1.00 92.12 90 ILE A N 1
ATOM 690 C CA . ILE A 1 90 ? 10.468 13.208 -9.910 1.00 92.12 90 ILE A CA 1
ATOM 691 C C . ILE A 1 90 ? 8.968 12.925 -10.079 1.00 92.12 90 ILE A C 1
ATOM 693 O O . ILE A 1 90 ? 8.219 12.944 -9.106 1.00 92.12 90 ILE A O 1
ATOM 697 N N . ARG A 1 91 ? 8.516 12.600 -11.299 1.00 92.69 91 ARG A N 1
ATOM 698 C CA . ARG A 1 91 ? 7.095 12.309 -11.558 1.00 92.69 91 ARG A CA 1
ATOM 699 C C . ARG A 1 91 ? 6.628 11.049 -10.835 1.00 92.69 91 ARG A C 1
ATOM 701 O O . ARG A 1 91 ? 5.504 11.010 -10.341 1.00 92.69 91 ARG A O 1
ATOM 708 N N . ASN A 1 92 ? 7.480 10.033 -10.765 1.00 92.56 92 ASN A N 1
ATOM 709 C CA . ASN A 1 92 ? 7.174 8.785 -10.074 1.00 92.56 92 ASN A CA 1
ATOM 710 C C . ASN A 1 92 ? 7.097 8.984 -8.560 1.00 92.56 92 ASN A C 1
ATOM 712 O O . ASN A 1 92 ? 6.193 8.444 -7.920 1.00 92.56 92 ASN A O 1
ATOM 716 N N . LYS A 1 93 ? 7.974 9.822 -8.000 1.00 93.69 93 LYS A N 1
ATOM 717 C CA . LYS A 1 93 ? 7.930 10.238 -6.601 1.00 93.69 93 LYS A CA 1
ATOM 718 C C . LYS A 1 93 ? 6.622 10.957 -6.286 1.00 93.69 93 LYS A C 1
ATOM 720 O O . LYS A 1 93 ? 5.870 10.470 -5.446 1.00 93.69 93 LYS A O 1
ATOM 725 N N . GLU A 1 94 ? 6.280 12.003 -7.035 1.00 95.12 94 GLU A N 1
ATOM 726 C CA . GLU A 1 94 ? 5.014 12.732 -6.867 1.00 95.12 94 GLU A CA 1
ATOM 727 C C . GLU A 1 94 ? 3.785 11.818 -6.995 1.00 95.12 94 GLU A C 1
ATOM 729 O O . GLU A 1 94 ? 2.837 11.912 -6.213 1.00 95.12 94 GLU A O 1
ATOM 734 N N . LEU A 1 95 ? 3.780 10.912 -7.978 1.00 95.88 95 LEU A N 1
ATOM 735 C CA . LEU A 1 95 ? 2.677 9.974 -8.171 1.00 95.88 95 LEU A CA 1
ATOM 736 C C . LEU A 1 95 ? 2.545 9.018 -6.981 1.00 95.88 95 LEU A C 1
ATOM 738 O O . LEU A 1 95 ? 1.432 8.771 -6.511 1.00 95.88 95 LEU A O 1
ATOM 742 N N . SER A 1 96 ? 3.666 8.496 -6.486 1.00 95.69 96 SER A N 1
ATOM 743 C CA . SER A 1 96 ? 3.685 7.622 -5.316 1.00 95.69 96 SER A CA 1
ATOM 744 C C . SER A 1 96 ? 3.183 8.339 -4.056 1.00 95.69 96 SER A C 1
ATOM 746 O O . SER A 1 96 ? 2.376 7.773 -3.324 1.00 95.69 96 SER A O 1
ATOM 748 N N . GLU A 1 97 ? 3.541 9.611 -3.854 1.00 96.12 97 GLU A N 1
ATOM 749 C CA . GLU A 1 97 ? 3.067 10.431 -2.731 1.00 96.12 97 GLU A CA 1
ATOM 750 C C . GLU A 1 97 ? 1.554 10.634 -2.782 1.00 96.12 97 GLU A C 1
ATOM 752 O O . GLU A 1 97 ? 0.856 10.365 -1.803 1.00 96.12 97 GLU A O 1
ATOM 757 N N . ARG A 1 98 ? 1.019 11.022 -3.945 1.00 97.38 98 ARG A N 1
ATOM 758 C CA . ARG A 1 98 ? -0.430 11.205 -4.128 1.00 97.38 98 ARG A CA 1
ATOM 759 C C . ARG A 1 98 ? -1.210 9.920 -3.859 1.00 97.38 98 ARG A C 1
ATOM 761 O O . ARG A 1 98 ? -2.281 9.973 -3.263 1.00 97.38 98 ARG A O 1
ATOM 768 N N . ARG A 1 99 ? -0.677 8.765 -4.267 1.00 97.38 99 ARG A N 1
ATOM 769 C CA . ARG A 1 99 ? -1.282 7.451 -3.987 1.00 97.38 99 ARG A CA 1
ATOM 770 C C . ARG A 1 99 ? -1.276 7.126 -2.499 1.00 97.38 99 ARG A C 1
ATOM 772 O O . ARG A 1 99 ? -2.287 6.666 -1.975 1.00 97.38 99 ARG A O 1
ATOM 779 N N . ALA A 1 100 ? -0.162 7.382 -1.818 1.00 95.81 100 ALA A N 1
ATOM 780 C CA . ALA A 1 100 ? -0.041 7.139 -0.386 1.00 95.81 100 ALA A CA 1
ATOM 781 C C . ALA A 1 100 ? -1.047 7.991 0.409 1.00 95.81 100 ALA A C 1
ATOM 783 O O . ALA A 1 100 ? -1.761 7.472 1.267 1.00 95.81 100 ALA A O 1
ATOM 784 N N . LEU A 1 101 ? -1.169 9.274 0.049 1.00 95.81 101 LEU A N 1
ATOM 785 C CA . LEU A 1 101 ? -2.147 10.197 0.628 1.00 95.81 101 LEU A CA 1
ATOM 786 C C . LEU A 1 101 ? -3.593 9.777 0.336 1.00 95.81 101 LEU A C 1
ATOM 788 O O . LEU A 1 101 ? -4.435 9.866 1.224 1.00 95.81 101 LEU A O 1
ATOM 792 N N . ALA A 1 102 ? -3.889 9.268 -0.863 1.00 96.69 102 ALA A N 1
ATOM 793 C CA . ALA A 1 102 ? -5.223 8.761 -1.191 1.00 96.69 102 ALA A CA 1
ATOM 794 C C . ALA A 1 102 ? -5.620 7.557 -0.316 1.00 96.69 102 ALA A C 1
ATOM 796 O O . ALA A 1 102 ? -6.757 7.481 0.149 1.00 96.69 102 ALA A O 1
ATOM 797 N N . ILE A 1 103 ? -4.685 6.636 -0.043 1.00 95.44 103 ILE A N 1
ATOM 798 C CA . ILE A 1 103 ? -4.930 5.508 0.873 1.00 95.44 103 ILE A CA 1
ATOM 799 C C . ILE A 1 103 ? -5.114 6.012 2.305 1.00 95.44 103 ILE A C 1
ATOM 801 O O . ILE A 1 103 ? -6.034 5.568 2.989 1.00 95.44 103 ILE A O 1
ATOM 805 N N . GLN A 1 104 ? -4.277 6.953 2.751 1.00 95.56 104 GLN A N 1
ATOM 806 C CA . GLN A 1 104 ? -4.403 7.544 4.082 1.00 95.56 104 GLN A CA 1
ATOM 807 C C . GLN A 1 104 ? -5.765 8.223 4.272 1.00 95.56 104 GLN A C 1
ATOM 809 O O . GLN A 1 104 ? -6.427 7.961 5.271 1.00 95.56 104 GLN A O 1
ATOM 814 N N . ALA A 1 105 ? -6.212 9.028 3.305 1.00 96.31 105 ALA A N 1
ATOM 815 C CA . ALA A 1 105 ? -7.525 9.668 3.332 1.00 96.31 105 ALA A CA 1
ATOM 816 C C . ALA A 1 105 ? -8.661 8.632 3.383 1.00 96.31 105 ALA A C 1
ATOM 818 O O . ALA A 1 105 ? -9.564 8.743 4.207 1.00 96.31 105 ALA A O 1
ATOM 819 N N . CYS A 1 106 ? -8.568 7.568 2.579 1.00 95.25 106 CYS A N 1
ATOM 820 C CA . CYS A 1 106 ? -9.548 6.483 2.590 1.00 95.25 106 CYS A CA 1
ATOM 821 C C . CYS A 1 106 ? -9.636 5.775 3.956 1.00 95.25 106 CYS A C 1
ATOM 823 O O . CYS A 1 106 ? -10.728 5.424 4.406 1.00 95.25 106 CYS A O 1
ATOM 825 N N . LEU A 1 107 ? -8.504 5.573 4.638 1.00 94.62 107 LEU A N 1
ATOM 826 C CA . LEU A 1 107 ? -8.491 5.009 5.990 1.00 94.62 107 LEU A CA 1
ATOM 827 C C . LEU A 1 107 ? -9.043 5.989 7.027 1.00 94.62 107 LEU A C 1
ATOM 829 O O . LEU A 1 107 ? -9.869 5.578 7.839 1.00 94.62 107 LEU A O 1
ATOM 833 N N . HIS A 1 108 ? -8.642 7.260 6.966 1.00 96.00 108 HIS A N 1
ATOM 834 C CA . HIS A 1 108 ? -9.128 8.319 7.852 1.00 96.00 108 HIS A CA 1
ATOM 835 C C . HIS A 1 108 ? -10.659 8.422 7.824 1.00 96.00 108 HIS A C 1
ATOM 837 O O . HIS A 1 108 ? -11.306 8.421 8.868 1.00 96.00 108 HIS A O 1
ATOM 843 N N . GLU A 1 109 ? -11.256 8.417 6.628 1.00 96.88 109 GLU A N 1
ATOM 844 C CA . GLU A 1 109 ? -12.712 8.479 6.449 1.00 96.88 109 GLU A CA 1
ATOM 845 C C . GLU A 1 109 ? -13.453 7.291 7.086 1.00 96.88 109 GLU A C 1
ATOM 847 O O . GLU A 1 109 ? -14.610 7.413 7.488 1.00 96.88 109 GLU A O 1
ATOM 852 N N . ARG A 1 110 ? -12.808 6.121 7.181 1.00 95.44 110 ARG A N 1
ATOM 853 C CA . ARG A 1 110 ? -13.452 4.864 7.600 1.00 95.44 110 ARG A CA 1
ATOM 854 C C . ARG A 1 110 ? -13.144 4.467 9.044 1.00 95.44 110 ARG A C 1
ATOM 856 O O . ARG A 1 110 ? -13.965 3.778 9.667 1.00 95.44 110 ARG A O 1
ATOM 863 N N . ILE A 1 111 ? -11.961 4.833 9.544 1.00 94.81 111 ILE A N 1
ATOM 864 C CA . ILE A 1 111 ? -11.425 4.495 10.872 1.00 94.81 111 ILE A CA 1
ATOM 865 C C . ILE A 1 111 ? -10.477 5.614 11.366 1.00 94.81 111 ILE A C 1
ATOM 867 O O . ILE A 1 111 ? -9.273 5.397 11.497 1.00 94.81 111 ILE A O 1
ATOM 871 N N . PRO A 1 112 ? -10.976 6.813 11.700 1.00 94.94 112 PRO A N 1
ATOM 872 C CA . PRO A 1 112 ? -10.114 7.931 12.112 1.00 94.94 112 PRO A CA 1
ATOM 873 C C . PRO A 1 112 ? -9.293 7.641 13.384 1.00 94.94 112 PRO A C 1
ATOM 875 O O . PRO A 1 112 ? -8.273 8.273 13.648 1.00 94.94 112 PRO A O 1
ATOM 878 N N . GLN A 1 113 ? -9.692 6.650 14.188 1.00 91.56 113 GLN A N 1
ATOM 879 C CA . GLN A 1 113 ? -8.985 6.257 15.409 1.00 91.56 113 GLN A CA 1
ATOM 880 C C . GLN A 1 113 ? -7.558 5.748 15.146 1.00 91.56 113 GLN A C 1
ATOM 882 O O . GLN A 1 113 ? -6.732 5.773 16.062 1.00 91.56 113 GLN A O 1
ATOM 887 N N . VAL A 1 114 ? -7.254 5.277 13.928 1.00 91.50 114 VAL A N 1
ATOM 888 C CA . VAL A 1 114 ? -5.928 4.727 13.606 1.00 91.50 114 VAL A CA 1
ATOM 889 C C . VAL A 1 114 ? -4.943 5.755 13.060 1.00 91.50 114 VAL A C 1
ATOM 891 O O . VAL A 1 114 ? -3.779 5.409 12.897 1.00 91.50 114 VAL A O 1
ATOM 894 N N . ASP A 1 115 ? -5.346 7.006 12.827 1.00 93.62 115 ASP A N 1
ATOM 895 C CA . ASP A 1 115 ? -4.495 8.020 12.183 1.00 93.62 115 ASP A CA 1
ATOM 896 C C . ASP A 1 115 ? -3.145 8.196 12.881 1.00 93.62 115 ASP A C 1
ATOM 898 O O . ASP A 1 115 ? -2.098 8.228 12.239 1.00 93.62 115 ASP A O 1
ATOM 902 N N . SER A 1 116 ? -3.158 8.231 14.217 1.00 93.00 116 SER A N 1
ATOM 903 C CA . SER A 1 116 ? -1.943 8.346 15.039 1.00 93.00 116 SER A CA 1
ATOM 904 C C . SER A 1 116 ? -0.972 7.163 14.903 1.00 93.00 116 SER A C 1
ATOM 906 O O . SER A 1 116 ? 0.189 7.267 15.295 1.00 93.00 116 SER A O 1
ATOM 908 N N . LEU A 1 117 ? -1.437 6.038 14.356 1.00 93.12 117 LEU A N 1
ATOM 909 C CA . LEU A 1 117 ? -0.662 4.820 14.128 1.00 93.12 117 LEU A CA 1
ATOM 910 C C . LEU A 1 117 ? -0.153 4.720 12.685 1.00 93.12 117 LEU A C 1
ATOM 912 O O . LEU A 1 117 ? 0.668 3.844 12.402 1.00 93.12 117 LEU A O 1
ATOM 916 N N . VAL A 1 118 ? -0.649 5.570 11.779 1.00 94.56 118 VAL A N 1
ATOM 917 C CA . VAL A 1 118 ? -0.328 5.524 10.353 1.00 94.56 118 VAL A CA 1
ATOM 918 C C . VAL A 1 118 ? 0.988 6.245 10.082 1.00 94.56 118 VAL A C 1
ATOM 920 O O . VAL A 1 118 ? 1.154 7.427 10.372 1.00 94.56 118 VAL A O 1
ATOM 923 N N . THR A 1 119 ? 1.917 5.538 9.450 1.00 94.69 119 THR A N 1
ATOM 924 C CA . THR A 1 119 ? 3.117 6.121 8.845 1.00 94.69 119 THR A CA 1
ATOM 925 C C . THR A 1 119 ? 3.055 5.930 7.341 1.00 94.69 119 THR A C 1
ATOM 927 O O . THR A 1 119 ? 2.787 4.819 6.879 1.00 94.69 119 THR A O 1
ATOM 930 N N . VAL A 1 120 ? 3.3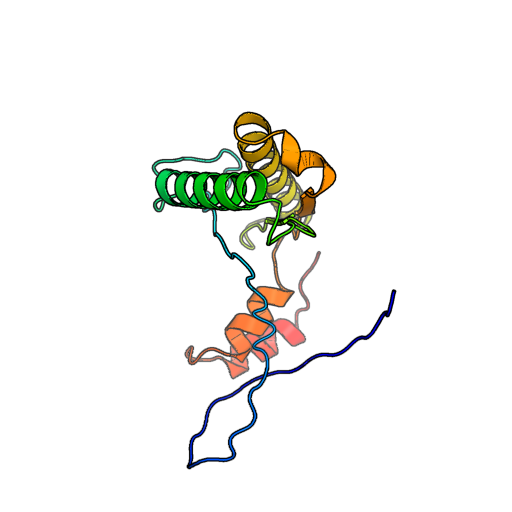31 6.994 6.594 1.00 92.06 120 VAL A N 1
ATOM 931 C CA . VAL A 1 120 ? 3.248 7.008 5.134 1.00 92.06 120 VAL A CA 1
ATOM 932 C C . VAL A 1 120 ? 4.642 7.100 4.542 1.00 92.06 120 VAL A C 1
ATOM 934 O O . VAL A 1 120 ? 5.430 7.957 4.937 1.00 92.06 120 VAL A O 1
ATOM 937 N N . GLU A 1 121 ? 4.921 6.245 3.568 1.00 92.25 121 GLU A N 1
ATOM 938 C CA . GLU A 1 121 ? 6.153 6.265 2.802 1.00 92.25 121 GLU A CA 1
ATOM 939 C C . GLU A 1 121 ? 5.852 6.161 1.306 1.00 92.25 121 GLU A C 1
ATOM 941 O O . GLU A 1 121 ? 5.215 5.225 0.816 1.00 92.25 121 GLU A O 1
ATOM 946 N N . ALA A 1 122 ? 6.309 7.171 0.575 1.00 91.38 122 ALA A N 1
ATOM 947 C CA . ALA A 1 122 ? 6.206 7.237 -0.868 1.00 91.38 122 ALA A CA 1
ATOM 948 C C . ALA A 1 122 ? 7.538 6.801 -1.474 1.00 91.38 122 ALA A C 1
ATOM 950 O O . ALA A 1 122 ? 8.553 7.469 -1.280 1.00 91.38 122 ALA A O 1
ATOM 951 N N . LEU A 1 123 ? 7.550 5.683 -2.187 1.00 91.19 123 LEU A N 1
ATOM 952 C CA . LEU A 1 123 ? 8.783 5.027 -2.620 1.00 91.19 123 LEU A CA 1
ATOM 953 C C . LEU A 1 123 ? 9.284 5.526 -3.981 1.00 91.19 123 LEU A C 1
ATOM 955 O O . LEU A 1 123 ? 10.372 5.159 -4.402 1.00 91.19 123 LEU A O 1
ATOM 959 N N . GLY A 1 124 ? 8.516 6.365 -4.685 1.00 91.38 124 GLY A N 1
ATOM 960 C CA . GLY A 1 124 ? 8.760 6.600 -6.105 1.00 91.38 124 GLY A CA 1
ATOM 961 C C . GLY A 1 124 ? 8.632 5.281 -6.851 1.00 91.38 124 GLY A C 1
ATOM 962 O O . GLY A 1 124 ? 7.623 4.593 -6.707 1.00 91.38 124 GLY A O 1
ATOM 963 N N . VAL A 1 125 ? 9.648 4.903 -7.616 1.00 88.56 125 VAL A N 1
ATOM 964 C CA . VAL A 1 125 ? 9.738 3.527 -8.105 1.00 88.56 125 VAL A CA 1
ATOM 965 C C . VAL A 1 125 ? 10.354 2.668 -7.002 1.00 88.56 125 VAL A C 1
ATOM 967 O O . VAL A 1 125 ? 11.473 2.929 -6.570 1.00 88.56 125 VAL A O 1
ATOM 970 N N . ASP A 1 126 ? 9.633 1.638 -6.560 1.00 89.06 126 ASP A N 1
ATOM 971 C CA . ASP A 1 126 ? 10.087 0.719 -5.508 1.00 89.06 126 ASP A CA 1
ATOM 972 C C . ASP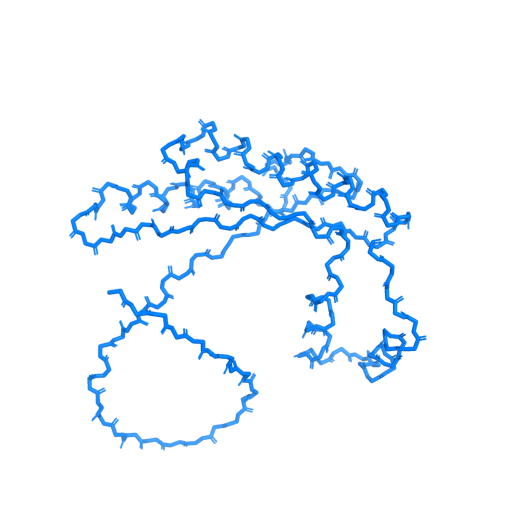 A 1 126 ? 11.124 -0.278 -6.058 1.00 89.06 126 ASP A C 1
ATOM 974 O O . ASP A 1 126 ? 10.853 -1.461 -6.295 1.00 89.06 126 ASP A O 1
ATOM 978 N N . TRP A 1 127 ? 12.318 0.243 -6.340 1.00 87.81 127 TRP A N 1
ATOM 979 C CA . TRP A 1 127 ? 13.419 -0.516 -6.922 1.00 87.81 127 TRP A CA 1
ATOM 980 C C . TRP A 1 127 ? 13.957 -1.585 -5.981 1.00 87.81 127 TRP A C 1
ATOM 982 O O . TRP A 1 127 ? 14.306 -2.668 -6.443 1.00 87.81 127 TRP A O 1
ATOM 992 N N . GLU A 1 128 ? 13.990 -1.310 -4.677 1.00 86.94 128 GLU A N 1
ATOM 993 C C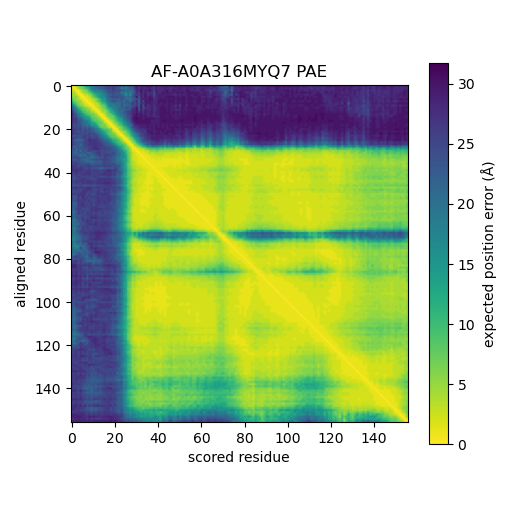A . GLU A 1 128 ? 14.447 -2.271 -3.672 1.00 86.94 128 GLU A CA 1
ATOM 994 C C . GLU A 1 128 ? 13.556 -3.517 -3.674 1.00 86.94 128 GLU A C 1
ATOM 996 O O . GLU A 1 128 ? 14.050 -4.639 -3.815 1.00 86.94 128 GLU A O 1
ATOM 1001 N N . ARG A 1 129 ? 12.229 -3.338 -3.630 1.00 84.44 129 ARG A N 1
ATOM 1002 C CA . ARG A 1 129 ? 11.300 -4.467 -3.711 1.00 84.44 129 ARG A CA 1
ATOM 1003 C C . ARG A 1 129 ? 11.346 -5.154 -5.067 1.00 84.44 129 ARG A C 1
ATOM 1005 O O . ARG A 1 129 ? 11.233 -6.376 -5.115 1.00 84.44 129 ARG A O 1
ATOM 1012 N N . PHE A 1 130 ? 11.507 -4.408 -6.160 1.00 86.94 130 PHE A N 1
ATOM 1013 C CA . PHE A 1 130 ? 11.642 -5.006 -7.487 1.00 86.94 130 PHE A CA 1
ATOM 1014 C C . PHE A 1 130 ? 12.870 -5.922 -7.570 1.00 86.94 130 PHE A C 1
ATOM 1016 O O . PHE A 1 130 ? 12.742 -7.063 -8.013 1.00 86.94 130 PHE A O 1
ATOM 1023 N N . ILE A 1 131 ? 14.027 -5.466 -7.079 1.00 88.62 131 ILE A N 1
ATOM 1024 C CA . ILE A 1 131 ? 15.251 -6.274 -6.999 1.00 88.62 131 ILE A CA 1
ATOM 1025 C C . ILE A 1 131 ? 14.989 -7.533 -6.168 1.00 88.62 131 ILE A C 1
ATOM 1027 O O . ILE A 1 131 ? 15.194 -8.634 -6.674 1.00 88.62 131 ILE A O 1
ATOM 1031 N N . ALA A 1 132 ? 14.436 -7.398 -4.958 1.00 88.88 132 ALA A N 1
ATOM 1032 C CA . ALA A 1 132 ? 14.136 -8.538 -4.088 1.00 88.88 132 ALA A CA 1
ATOM 1033 C C . ALA A 1 132 ? 13.152 -9.543 -4.728 1.00 88.88 132 ALA A C 1
ATOM 1035 O O . ALA A 1 132 ? 13.289 -10.761 -4.573 1.00 88.88 132 ALA A O 1
ATOM 1036 N N . MET A 1 133 ? 12.163 -9.056 -5.485 1.00 88.38 133 MET A N 1
ATOM 1037 C CA . MET A 1 133 ? 11.231 -9.904 -6.234 1.00 88.38 133 MET A CA 1
ATOM 1038 C C . MET A 1 133 ? 11.940 -10.668 -7.350 1.00 88.38 133 MET A C 1
ATOM 1040 O O . MET A 1 133 ? 11.720 -11.867 -7.498 1.00 88.38 133 MET A O 1
ATOM 1044 N N . VAL A 1 134 ? 12.812 -10.010 -8.118 1.00 89.94 134 VAL A N 1
ATOM 1045 C CA . VAL A 1 134 ? 13.584 -10.674 -9.176 1.00 89.94 134 VAL A CA 1
ATOM 1046 C C . VAL A 1 134 ? 14.537 -11.705 -8.569 1.00 89.94 134 VAL A C 1
ATOM 1048 O O . VAL A 1 134 ? 14.600 -12.837 -9.049 1.00 89.94 134 VAL A O 1
ATOM 1051 N N . GLU A 1 135 ? 15.224 -11.359 -7.478 1.00 90.88 135 GLU A N 1
ATOM 1052 C CA . GLU A 1 135 ? 16.141 -12.249 -6.762 1.00 90.88 135 GLU A CA 1
ATOM 1053 C C . GLU A 1 135 ? 15.467 -13.538 -6.281 1.00 90.88 135 GLU A C 1
ATOM 1055 O O . GLU A 1 135 ? 16.111 -14.583 -6.270 1.00 90.88 135 GLU A O 1
ATOM 1060 N N . THR A 1 136 ? 14.186 -13.502 -5.935 1.00 92.19 136 THR A N 1
ATOM 1061 C CA . THR A 1 136 ? 13.459 -14.665 -5.396 1.00 92.19 136 THR A CA 1
ATOM 1062 C C . THR A 1 136 ? 12.558 -15.366 -6.416 1.00 92.19 136 THR A C 1
ATOM 1064 O O . THR A 1 136 ? 11.912 -16.354 -6.079 1.00 92.19 136 THR A O 1
ATOM 1067 N N . SER A 1 137 ? 12.512 -14.879 -7.657 1.00 89.56 137 SER A N 1
ATOM 1068 C CA . SER A 1 137 ? 11.653 -15.419 -8.718 1.00 89.56 137 SER A CA 1
ATOM 1069 C C . SER A 1 137 ? 12.374 -16.386 -9.660 1.00 89.56 137 SER A C 1
ATOM 1071 O O . SER A 1 137 ? 13.584 -16.294 -9.852 1.00 89.56 137 SER A O 1
ATOM 1073 N N . ASP A 1 138 ? 11.607 -17.236 -10.345 1.00 92.38 138 ASP A N 1
ATOM 1074 C CA . ASP A 1 138 ? 12.097 -18.133 -11.404 1.00 92.38 138 ASP A CA 1
ATOM 1075 C C . ASP A 1 138 ? 11.947 -17.524 -12.813 1.00 92.38 138 ASP A C 1
ATOM 1077 O O . ASP A 1 138 ? 11.761 -18.232 -13.805 1.00 92.38 138 ASP A O 1
ATOM 1081 N N . VAL A 1 139 ? 11.971 -16.189 -12.926 1.00 87.94 139 VAL A N 1
ATOM 1082 C CA . VAL A 1 139 ? 11.787 -15.523 -14.223 1.00 87.94 139 VAL A CA 1
ATOM 1083 C C . VAL A 1 139 ? 12.934 -15.852 -15.189 1.00 87.94 139 VAL A C 1
ATOM 1085 O O . VAL A 1 139 ? 14.105 -15.881 -14.787 1.00 87.94 139 VAL A O 1
ATOM 1088 N N . PRO A 1 140 ? 12.640 -16.044 -16.489 1.00 92.12 140 PRO A N 1
ATOM 1089 C CA . PRO A 1 140 ? 13.677 -16.142 -17.508 1.00 92.12 140 PRO A CA 1
ATOM 1090 C C . PRO A 1 140 ? 14.614 -14.931 -17.455 1.00 92.12 140 PRO A C 1
ATOM 1092 O O . PRO A 1 140 ? 14.185 -13.815 -17.169 1.00 92.12 140 PRO A O 1
ATOM 1095 N N . TYR A 1 141 ? 15.898 -15.147 -17.750 1.00 92.31 141 TYR A N 1
ATOM 1096 C CA . TYR A 1 141 ? 16.921 -14.092 -17.773 1.00 92.31 141 TYR A CA 1
ATOM 1097 C C . TYR A 1 141 ? 17.147 -13.365 -16.432 1.00 92.31 141 TYR A C 1
ATOM 1099 O O . TYR A 1 141 ? 17.725 -12.279 -16.419 1.00 92.31 141 TYR A O 1
ATOM 1107 N N . ARG A 1 142 ? 16.767 -13.958 -15.287 1.00 93.62 142 ARG A N 1
ATOM 1108 C CA . ARG A 1 142 ? 1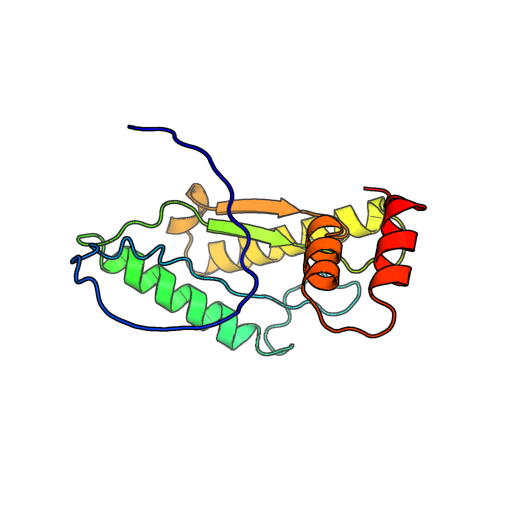6.991 -13.387 -13.940 1.00 93.62 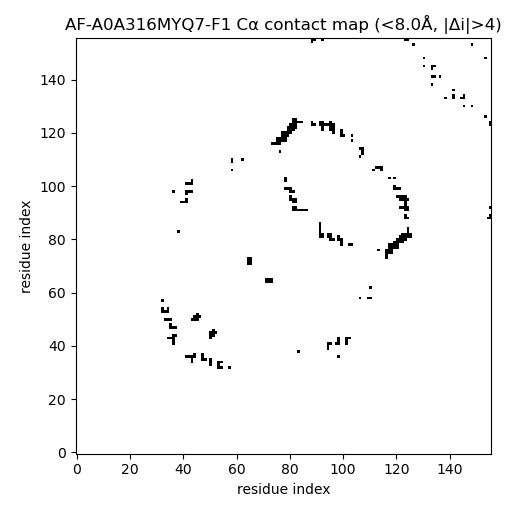142 ARG A CA 1
ATOM 1109 C C . ARG A 1 142 ? 18.402 -12.821 -13.743 1.00 93.62 142 ARG A C 1
ATOM 1111 O O . ARG A 1 142 ? 18.550 -11.705 -13.255 1.00 93.62 142 ARG A O 1
ATOM 1118 N N . ALA A 1 143 ? 19.436 -13.571 -14.129 1.00 92.12 143 ALA A N 1
ATOM 1119 C CA . ALA A 1 143 ? 20.826 -13.135 -13.980 1.00 92.12 143 ALA A CA 1
ATOM 1120 C C . ALA A 1 143 ? 21.142 -11.878 -14.810 1.00 92.12 143 ALA A C 1
ATOM 1122 O O . ALA A 1 143 ? 21.844 -10.986 -14.334 1.00 92.12 143 ALA A O 1
ATOM 1123 N N . ASP A 1 144 ? 20.598 -11.783 -16.025 1.00 92.88 144 ASP A N 1
ATOM 1124 C CA . ASP A 1 144 ? 20.783 -10.618 -16.888 1.00 92.88 144 ASP A CA 1
ATOM 1125 C C . ASP A 1 144 ? 20.040 -9.396 -16.339 1.00 92.88 144 ASP A C 1
ATOM 1127 O O . ASP A 1 144 ? 20.606 -8.304 -16.318 1.00 92.88 144 ASP A O 1
ATOM 1131 N N . VAL A 1 145 ? 18.813 -9.579 -15.835 1.00 90.25 145 VAL A N 1
ATOM 1132 C CA . VAL A 1 145 ? 18.029 -8.508 -15.197 1.00 90.25 145 VAL A CA 1
ATOM 1133 C C . VAL A 1 145 ? 18.768 -7.949 -13.981 1.00 90.25 145 VAL A C 1
ATOM 1135 O O . VAL A 1 145 ? 18.968 -6.739 -13.893 1.00 90.25 145 VAL A O 1
ATOM 1138 N N . LEU A 1 146 ? 19.238 -8.813 -13.074 1.00 90.50 146 LEU A N 1
ATOM 1139 C CA . LEU A 1 146 ? 19.995 -8.379 -11.895 1.00 90.50 146 LEU A CA 1
ATOM 1140 C C . LEU A 1 146 ? 21.301 -7.677 -12.286 1.00 90.50 146 LEU A C 1
ATOM 1142 O O . LEU A 1 146 ? 21.644 -6.653 -11.699 1.00 90.50 146 LEU A O 1
ATOM 1146 N N . ARG A 1 147 ? 22.001 -8.164 -13.320 1.00 90.44 147 ARG A N 1
ATOM 1147 C CA . ARG A 1 147 ? 23.203 -7.497 -13.840 1.00 90.44 147 ARG A CA 1
ATOM 1148 C C . ARG A 1 147 ? 22.896 -6.081 -14.324 1.00 90.44 147 ARG A C 1
ATOM 1150 O O . ARG A 1 147 ? 23.655 -5.175 -13.994 1.00 90.44 147 ARG A O 1
ATOM 1157 N N . ILE A 1 148 ? 21.803 -5.885 -15.067 1.00 89.31 148 ILE A N 1
ATOM 1158 C CA . ILE A 1 148 ? 21.386 -4.559 -15.551 1.00 89.31 148 ILE A CA 1
ATOM 1159 C C . ILE A 1 148 ? 21.111 -3.621 -14.373 1.00 89.31 148 ILE A C 1
ATOM 1161 O O . ILE A 1 148 ? 21.632 -2.507 -14.363 1.00 89.31 148 ILE A O 1
ATOM 1165 N N . LEU A 1 149 ? 20.363 -4.086 -13.367 1.00 85.12 149 LEU A N 1
ATOM 1166 C CA . LEU A 1 149 ? 20.019 -3.294 -12.180 1.00 85.12 149 LEU A CA 1
ATOM 1167 C C . LEU A 1 149 ? 21.258 -2.867 -11.374 1.00 85.12 149 LEU A C 1
ATOM 1169 O O . LEU A 1 149 ? 21.273 -1.773 -10.817 1.00 85.12 149 LEU A O 1
ATOM 1173 N N . VAL A 1 150 ? 22.316 -3.686 -11.356 1.00 81.75 150 VAL A N 1
ATOM 1174 C CA . VAL A 1 150 ? 23.604 -3.334 -10.731 1.00 81.75 150 VAL A CA 1
ATOM 1175 C C . VAL A 1 150 ? 24.417 -2.368 -11.600 1.00 81.75 150 VAL A C 1
ATOM 1177 O O . VAL A 1 150 ? 25.007 -1.422 -11.083 1.00 81.75 150 VAL A O 1
ATOM 1180 N N . SER A 1 151 ? 24.474 -2.587 -12.919 1.00 81.94 151 SER A N 1
ATOM 1181 C CA . SER A 1 151 ? 25.289 -1.769 -13.834 1.00 81.94 151 SER A CA 1
ATOM 1182 C C . SER A 1 151 ? 24.677 -0.409 -14.168 1.00 81.94 151 SER A C 1
ATOM 1184 O O . SER A 1 151 ? 25.377 0.503 -14.602 1.00 81.94 151 SER A O 1
ATOM 1186 N N . THR A 1 152 ? 23.365 -0.273 -14.007 1.00 80.38 152 THR A N 1
ATOM 1187 C CA . THR A 1 152 ? 22.612 0.956 -14.251 1.00 80.38 152 THR A CA 1
ATOM 1188 C C . THR A 1 152 ? 21.747 1.207 -13.024 1.00 80.38 152 THR A C 1
ATOM 1190 O O . THR A 1 152 ? 20.563 0.863 -13.030 1.00 80.38 152 THR A O 1
ATOM 1193 N N . PRO A 1 153 ? 22.348 1.740 -11.942 1.00 69.94 153 PRO A N 1
ATOM 1194 C CA . PRO A 1 15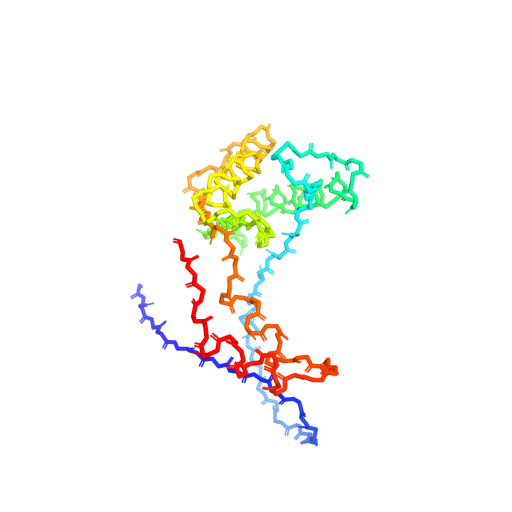3 ? 21.633 1.922 -10.696 1.00 69.94 153 PRO A CA 1
ATOM 1195 C C . PRO A 1 153 ? 20.439 2.858 -10.923 1.00 69.94 153 PRO A C 1
ATOM 1197 O O . PRO A 1 153 ? 20.571 3.869 -11.624 1.00 69.94 153 PRO A O 1
ATOM 1200 N N . PRO A 1 154 ? 19.274 2.530 -10.354 1.00 68.94 154 PRO A N 1
ATOM 1201 C CA . PRO A 1 154 ? 18.099 3.352 -10.535 1.00 68.94 154 PRO A CA 1
ATOM 1202 C C . PRO A 1 154 ? 18.247 4.747 -9.919 1.00 68.94 154 PRO A C 1
ATOM 1204 O O . PRO A 1 154 ? 18.890 4.927 -8.885 1.00 68.94 154 PRO A O 1
ATOM 1207 N N . ILE A 1 155 ? 17.616 5.737 -10.552 1.00 66.81 155 ILE A N 1
ATOM 1208 C CA . ILE A 1 155 ? 17.546 7.113 -10.046 1.00 66.81 155 ILE A CA 1
ATOM 1209 C C . ILE A 1 155 ? 16.323 7.219 -9.124 1.00 66.81 155 ILE A C 1
ATOM 1211 O O . ILE A 1 155 ? 15.209 6.916 -9.564 1.00 66.81 155 ILE A O 1
ATOM 1215 N N . ASN A 1 156 ? 16.536 7.652 -7.877 1.00 56.62 156 ASN A N 1
ATOM 1216 C CA . ASN A 1 156 ? 15.466 7.970 -6.920 1.00 56.62 156 ASN A CA 1
ATOM 1217 C C . ASN A 1 156 ? 14.907 9.384 -7.113 1.00 56.62 156 ASN A C 1
ATOM 1219 O O . ASN A 1 156 ? 15.645 10.270 -7.606 1.00 56.62 156 ASN A O 1
#

Mean predicted aligned error: 11.13 Å

pLDDT: mean 80.51, std 21.2, range [29.69, 97.38]

Sequence (156 aa):
MRRIVLLLVTLAASYLAVYGNVTEAVTSDSLDVRVYFRQGASNIDLDFNDNGARIDSLVQRLKAMIDDSTARRIERIRLFAGASPEGSSIRNKELSERRALAIQACLHERIPQVDSLVTVEALGVDWERFIAMVETSDVPYRADVLRILVSTPPIN